Protein AF-A0A6L4A847-F1 (afdb_monomer)

Sequence (66 aa):
MNPIGVSIVPYTPTQYRMVLQFCAQQFRTHHHLDWRQINEWLRDEYHRTVLAYRHKELMGVLSVSA

Radius of gyration: 12.47 Å; Cα contacts (8 Å, |Δi|>4): 64; chains: 1; bounding box: 30×20×36 Å

Structure (mmCIF, N/CA/C/O backbone):
data_AF-A0A6L4A847-F1
#
_entry.id   AF-A0A6L4A847-F1
#
loop_
_atom_site.group_PDB
_atom_site.id
_atom_site.type_symbol
_atom_site.label_atom_id
_atom_site.label_alt_id
_atom_site.label_comp_id
_atom_site.label_asym_id
_atom_site.label_entity_id
_atom_site.label_seq_id
_atom_site.pdbx_PDB_ins_code
_atom_site.Cartn_x
_atom_site.Cartn_y
_atom_site.Cartn_z
_atom_site.occupancy
_atom_site.B_iso_or_equiv
_atom_site.auth_seq_id
_atom_site.auth_comp_id
_atom_site.auth_asym_id
_atom_site.auth_atom_id
_atom_site.pdbx_PDB_model_num
ATOM 1 N N . MET A 1 1 ? -17.351 -10.980 23.991 1.00 42.25 1 MET A N 1
ATOM 2 C CA . MET A 1 1 ? -16.002 -10.853 23.400 1.00 42.25 1 MET A CA 1
ATOM 3 C C . MET A 1 1 ? -16.190 -10.383 21.970 1.00 42.25 1 MET A C 1
ATOM 5 O O . MET A 1 1 ? -16.802 -11.115 21.207 1.00 42.25 1 MET A O 1
ATOM 9 N N . ASN A 1 2 ? -15.778 -9.161 21.624 1.00 46.47 2 ASN A N 1
ATOM 10 C CA . ASN A 1 2 ? -15.769 -8.751 20.216 1.00 46.47 2 ASN A CA 1
ATOM 11 C C . ASN A 1 2 ? -14.664 -9.552 19.520 1.00 46.47 2 ASN A C 1
ATOM 13 O O . ASN A 1 2 ? -13.535 -9.526 20.020 1.00 46.47 2 ASN A O 1
ATOM 17 N N . PRO A 1 3 ? -14.941 -10.286 18.431 1.00 54.38 3 PRO A N 1
ATOM 18 C CA . PRO A 1 3 ? -13.873 -10.928 17.688 1.00 54.38 3 PRO A CA 1
ATOM 19 C C . PRO A 1 3 ? -12.914 -9.828 17.229 1.00 54.38 3 PRO A C 1
ATOM 21 O O . PRO A 1 3 ? -13.342 -8.819 16.666 1.00 54.38 3 PRO A O 1
ATOM 24 N N . ILE A 1 4 ? -11.624 -10.000 17.517 1.00 66.88 4 ILE A N 1
ATOM 25 C CA . ILE A 1 4 ? -10.552 -9.134 17.019 1.00 66.88 4 ILE A CA 1
ATOM 26 C C . ILE A 1 4 ? -10.435 -9.427 15.519 1.00 66.88 4 ILE A C 1
ATOM 28 O O . ILE A 1 4 ? -9.570 -10.178 15.077 1.00 66.88 4 ILE A O 1
ATOM 32 N N . GLY A 1 5 ? -11.398 -8.934 14.746 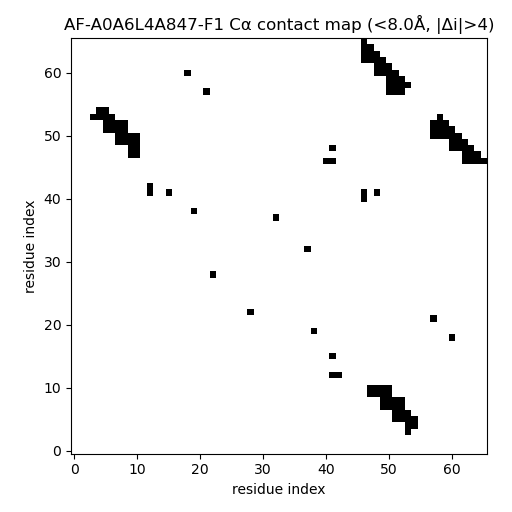1.00 84.31 5 GLY A N 1
ATOM 33 C CA . GLY A 1 5 ? -11.488 -9.178 13.319 1.00 84.31 5 GLY A CA 1
ATOM 34 C C . GLY A 1 5 ? -10.387 -8.414 12.602 1.00 84.31 5 GLY A C 1
ATOM 35 O O . GLY A 1 5 ? -10.277 -7.194 12.745 1.00 84.31 5 GLY A O 1
ATOM 36 N N . VAL A 1 6 ? -9.580 -9.138 11.835 1.00 90.62 6 VAL A N 1
ATOM 37 C CA . VAL A 1 6 ? -8.736 -8.548 10.800 1.00 90.62 6 VAL A CA 1
ATOM 38 C C . VAL A 1 6 ? -9.552 -8.540 9.513 1.00 90.62 6 VAL A C 1
ATOM 40 O O . VAL A 1 6 ? -10.065 -9.584 9.110 1.00 90.62 6 VAL A O 1
ATOM 43 N N . SER A 1 7 ? -9.695 -7.380 8.880 1.00 93.31 7 SER A N 1
ATOM 44 C CA . SER A 1 7 ? -10.267 -7.272 7.539 1.00 93.31 7 SER A CA 1
ATOM 45 C C . SER A 1 7 ? -9.151 -7.195 6.507 1.00 93.31 7 SER A C 1
ATOM 47 O O . SER A 1 7 ? -8.155 -6.502 6.703 1.00 93.31 7 SER A O 1
ATOM 49 N N . ILE A 1 8 ? -9.318 -7.919 5.403 1.00 94.12 8 ILE A N 1
ATOM 50 C CA . ILE A 1 8 ? -8.411 -7.871 4.257 1.00 94.12 8 ILE A CA 1
ATOM 51 C C . ILE A 1 8 ? -9.167 -7.188 3.127 1.00 94.12 8 ILE A C 1
ATOM 53 O O . ILE A 1 8 ? -10.252 -7.635 2.754 1.00 94.12 8 ILE A O 1
ATOM 57 N N . VAL A 1 9 ? -8.615 -6.096 2.607 1.00 93.88 9 VAL A N 1
ATOM 58 C CA . VAL A 1 9 ? -9.229 -5.319 1.524 1.00 93.88 9 VAL A CA 1
ATOM 59 C C . VAL A 1 9 ? -8.249 -5.153 0.364 1.00 93.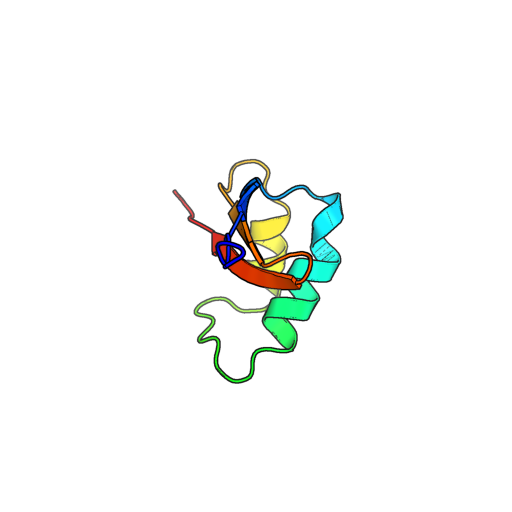88 9 VAL A C 1
ATOM 61 O O . VAL A 1 9 ? -7.039 -5.076 0.602 1.00 93.88 9 VAL A O 1
ATOM 64 N N . PRO A 1 10 ? -8.732 -5.090 -0.888 1.00 92.88 10 PRO A N 1
ATOM 65 C CA . PRO A 1 10 ? -7.891 -4.713 -2.015 1.00 92.88 10 PRO A CA 1
ATOM 66 C C . PRO A 1 10 ? -7.292 -3.323 -1.799 1.00 92.88 10 PRO A C 1
ATOM 68 O O . PRO A 1 10 ? -7.960 -2.422 -1.285 1.00 92.88 10 PRO A O 1
ATOM 71 N N . TYR A 1 11 ? -6.040 -3.157 -2.207 1.00 92.19 11 TYR A N 1
ATOM 72 C CA . TYR A 1 11 ? -5.413 -1.847 -2.290 1.00 92.19 11 TYR A CA 1
ATOM 73 C C . TYR A 1 11 ? -6.114 -0.972 -3.334 1.00 92.19 11 TYR A C 1
ATOM 75 O O . TYR A 1 11 ? -6.471 -1.437 -4.417 1.00 92.19 11 TYR A O 1
ATOM 83 N N . THR A 1 12 ? -6.252 0.315 -3.027 1.00 90.69 12 THR A N 1
ATOM 84 C CA . THR A 1 12 ? -6.659 1.346 -3.982 1.00 90.69 12 THR A CA 1
ATOM 85 C C . THR A 1 12 ? -5.601 2.448 -4.066 1.00 90.69 12 THR A C 1
ATOM 87 O O . THR A 1 12 ? -5.001 2.795 -3.045 1.00 90.69 12 THR A O 1
ATOM 90 N N . PRO A 1 13 ? -5.419 3.109 -5.226 1.00 88.62 13 PRO A N 1
ATOM 91 C CA . PRO A 1 13 ? -4.445 4.199 -5.367 1.00 88.62 13 PRO A CA 1
ATOM 92 C C . PRO A 1 13 ? -4.606 5.334 -4.341 1.00 88.62 13 PRO A C 1
ATOM 94 O O . PRO A 1 13 ? -3.633 5.962 -3.924 1.00 88.62 13 PRO A O 1
ATOM 97 N N . THR A 1 14 ? -5.826 5.570 -3.848 1.00 91.12 14 THR A N 1
ATOM 98 C CA . THR A 1 14 ? -6.112 6.551 -2.784 1.00 91.12 14 THR A CA 1
ATOM 99 C C . THR A 1 14 ? -5.415 6.238 -1.452 1.00 91.12 14 THR A C 1
ATOM 101 O O . THR A 1 14 ? -5.183 7.144 -0.653 1.00 91.12 14 THR A O 1
ATOM 104 N N . GLN A 1 15 ? -5.031 4.981 -1.216 1.00 91.50 15 GLN A N 1
ATOM 105 C CA . GLN A 1 15 ? -4.347 4.510 -0.009 1.00 91.50 15 GLN A CA 1
ATOM 106 C C . GLN A 1 15 ? -2.814 4.591 -0.112 1.00 91.50 15 GLN A C 1
ATOM 108 O O . GLN A 1 15 ? -2.120 4.307 0.864 1.00 91.50 15 GLN A O 1
ATOM 113 N N . TYR A 1 16 ? -2.272 5.016 -1.260 1.00 89.62 16 TYR A N 1
ATOM 114 C CA . TYR A 1 16 ? -0.833 5.082 -1.548 1.00 89.62 16 TYR A CA 1
ATOM 115 C C . TYR A 1 16 ? -0.005 5.719 -0.421 1.00 89.62 16 TYR A C 1
ATOM 117 O O . TYR A 1 16 ? 0.933 5.108 0.086 1.00 89.62 16 TYR A O 1
ATOM 125 N N . ARG A 1 17 ? -0.376 6.927 0.030 1.00 89.44 17 ARG A N 1
ATOM 126 C CA . ARG A 1 17 ? 0.386 7.654 1.066 1.00 89.44 17 ARG A CA 1
ATOM 127 C C . ARG A 1 17 ? 0.418 6.915 2.403 1.00 89.44 17 ARG A C 1
ATOM 129 O O . ARG A 1 17 ? 1.436 6.940 3.085 1.00 89.44 17 ARG A O 1
ATOM 136 N N . MET A 1 18 ? -0.680 6.256 2.761 1.00 91.19 18 MET A N 1
ATOM 137 C CA . MET A 1 18 ? -0.790 5.497 4.004 1.00 91.19 18 MET A CA 1
ATOM 138 C C . MET A 1 18 ? 0.095 4.245 3.965 1.00 91.19 18 MET A C 1
ATOM 140 O O . MET A 1 18 ? 0.793 3.974 4.936 1.00 91.19 18 MET A O 1
ATOM 144 N N . VAL A 1 19 ? 0.118 3.516 2.843 1.00 89.88 19 VAL A N 1
ATOM 145 C CA . VAL A 1 19 ? 0.998 2.347 2.657 1.00 89.88 19 VAL A CA 1
ATOM 146 C C . VAL A 1 19 ? 2.469 2.754 2.720 1.00 89.88 19 VAL A C 1
ATOM 148 O O . VAL A 1 19 ? 3.253 2.143 3.439 1.00 89.88 19 VAL A O 1
ATOM 151 N N . LEU A 1 20 ? 2.831 3.835 2.030 1.00 87.38 20 LEU A N 1
ATOM 152 C CA . LEU A 1 20 ? 4.176 4.401 2.076 1.00 87.38 20 LEU A CA 1
ATOM 153 C C . LEU A 1 20 ? 4.609 4.776 3.499 1.00 87.38 20 LEU A C 1
ATOM 155 O O . LEU A 1 20 ? 5.711 4.433 3.925 1.00 87.38 20 LEU A O 1
ATOM 159 N N . GLN A 1 21 ? 3.734 5.447 4.248 1.00 87.75 21 GLN A N 1
ATOM 160 C CA . GLN A 1 21 ? 3.996 5.793 5.641 1.00 87.75 21 GLN A CA 1
ATOM 161 C C . GLN A 1 21 ? 4.159 4.542 6.515 1.00 87.75 21 GLN A C 1
ATOM 163 O O . GLN A 1 21 ? 5.076 4.490 7.330 1.00 87.75 21 GLN A O 1
ATOM 168 N N . PHE A 1 22 ? 3.324 3.520 6.315 1.00 87.75 22 PHE A N 1
ATOM 169 C CA . PHE A 1 22 ? 3.433 2.243 7.020 1.00 87.75 22 PHE A CA 1
ATOM 170 C C . PHE A 1 22 ? 4.779 1.555 6.756 1.00 87.75 22 PHE A C 1
ATOM 172 O O . PHE A 1 22 ? 5.458 1.160 7.704 1.00 87.75 22 PHE A O 1
ATOM 179 N N . CYS A 1 23 ? 5.218 1.489 5.494 1.00 83.69 23 CYS A N 1
ATOM 180 C CA . CYS A 1 23 ? 6.521 0.926 5.130 1.00 83.69 23 CYS A CA 1
ATOM 181 C C . CYS A 1 23 ? 7.697 1.706 5.739 1.00 83.69 23 CYS A C 1
ATOM 183 O O . CYS A 1 23 ? 8.707 1.097 6.083 1.00 83.69 23 CYS A O 1
ATOM 185 N N . ALA A 1 24 ? 7.564 3.029 5.891 1.00 81.88 24 ALA A N 1
ATOM 186 C CA . ALA A 1 24 ? 8.594 3.889 6.472 1.00 81.88 24 ALA A CA 1
ATOM 187 C C . ALA A 1 24 ? 8.665 3.822 8.012 1.00 81.88 24 ALA A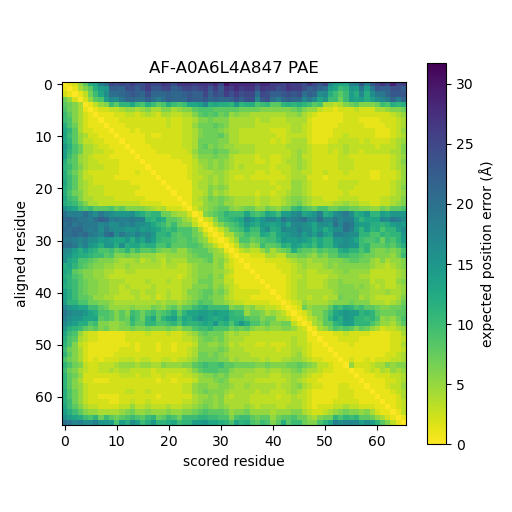 C 1
ATOM 189 O O . ALA A 1 24 ? 9.731 4.032 8.585 1.00 81.88 24 ALA A O 1
ATOM 190 N N . GLN A 1 25 ? 7.544 3.559 8.693 1.00 80.44 25 GLN A N 1
ATOM 191 C CA . GLN A 1 25 ? 7.453 3.555 10.163 1.00 80.44 25 GLN A CA 1
ATOM 192 C C . GLN A 1 25 ? 7.846 2.218 10.805 1.00 80.44 25 GLN A C 1
ATOM 194 O O . GLN A 1 25 ? 8.170 2.167 11.994 1.00 80.44 25 GLN A O 1
ATOM 199 N N . GLN A 1 26 ? 7.804 1.123 10.051 1.00 67.75 26 GLN A N 1
ATOM 200 C CA . GLN A 1 26 ? 8.108 -0.201 10.576 1.00 67.75 26 GLN A CA 1
ATOM 201 C C . GLN A 1 26 ? 9.628 -0.437 10.607 1.00 67.75 26 GLN A C 1
ATOM 203 O O . GLN A 1 26 ? 10.239 -0.900 9.652 1.00 67.75 26 GLN A O 1
ATOM 208 N N . PHE A 1 27 ? 10.250 -0.211 11.768 1.00 54.81 27 PHE A N 1
ATOM 209 C CA . PHE A 1 27 ? 11.667 -0.536 12.031 1.00 54.81 27 PHE A CA 1
ATOM 210 C C . PHE A 1 27 ? 12.003 -2.041 11.939 1.00 54.81 27 PHE A C 1
AT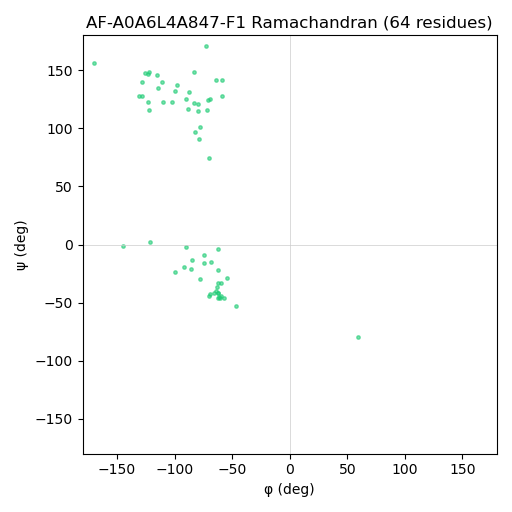OM 212 O O . PHE A 1 27 ? 13.155 -2.431 12.118 1.00 54.81 27 PHE A O 1
ATOM 219 N N . ARG A 1 28 ? 11.002 -2.901 11.709 1.00 54.22 28 ARG A N 1
ATOM 220 C CA . ARG A 1 28 ? 11.132 -4.366 11.641 1.00 54.22 28 ARG A CA 1
ATOM 221 C C . ARG A 1 28 ? 10.685 -4.967 10.309 1.00 54.22 28 ARG A C 1
ATOM 223 O O . ARG A 1 28 ? 10.711 -6.187 10.168 1.00 54.22 28 ARG A O 1
ATOM 230 N N . THR A 1 29 ? 10.271 -4.156 9.338 1.00 59.94 29 THR A N 1
ATOM 231 C CA . THR A 1 29 ? 10.000 -4.657 7.987 1.00 59.94 29 THR A CA 1
ATOM 232 C C . THR A 1 29 ? 11.311 -4.811 7.234 1.00 59.94 29 THR A C 1
ATOM 234 O O . THR A 1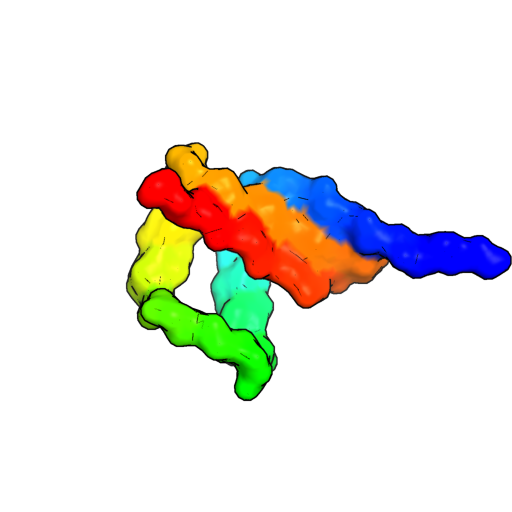 29 ? 12.006 -3.833 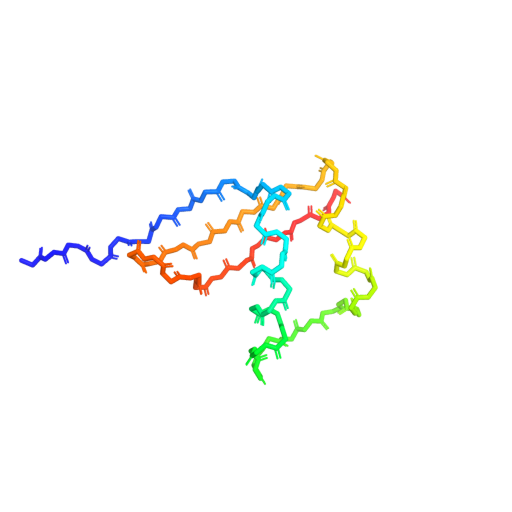6.966 1.00 59.94 29 THR A O 1
ATOM 237 N N . HIS A 1 30 ? 11.649 -6.053 6.901 1.00 60.97 30 HIS A N 1
ATOM 238 C CA . HIS A 1 30 ? 12.700 -6.343 5.940 1.00 60.97 30 HIS A CA 1
ATOM 239 C C . HIS A 1 30 ? 12.131 -6.108 4.540 1.00 60.97 30 HIS A C 1
ATOM 241 O O . HIS A 1 30 ? 11.364 -6.923 4.028 1.00 60.97 30 HIS A O 1
ATOM 247 N N . HIS A 1 31 ? 12.455 -4.961 3.950 1.00 63.50 31 HIS A N 1
ATOM 248 C CA . HIS A 1 31 ? 12.096 -4.664 2.569 1.00 63.50 31 HIS A CA 1
ATOM 249 C C . HIS A 1 31 ? 13.207 -5.191 1.663 1.00 63.50 31 HIS A C 1
ATOM 251 O O . HIS A 1 31 ? 14.338 -4.717 1.731 1.00 63.50 31 HIS A O 1
ATOM 257 N N . HIS A 1 32 ? 12.892 -6.160 0.804 1.00 70.81 32 HIS A N 1
ATOM 258 C CA . HIS A 1 32 ? 13.791 -6.556 -0.291 1.00 70.81 32 HIS A CA 1
ATOM 259 C C . HIS A 1 32 ? 13.814 -5.528 -1.430 1.00 70.81 32 HIS A C 1
ATOM 261 O O . HIS A 1 32 ? 14.617 -5.644 -2.351 1.00 70.81 32 HIS A O 1
ATOM 267 N N . LEU A 1 33 ? 12.915 -4.547 -1.362 1.00 72.25 33 LEU A N 1
ATOM 268 C CA . LEU A 1 33 ? 12.751 -3.484 -2.333 1.00 72.25 33 LEU A CA 1
ATOM 269 C C . LEU A 1 33 ? 13.184 -2.158 -1.730 1.00 72.25 33 LEU A C 1
ATOM 271 O O . LEU A 1 33 ? 12.873 -1.856 -0.574 1.00 72.25 33 LEU A O 1
ATOM 275 N N . ASP A 1 34 ? 13.855 -1.345 -2.535 1.00 79.38 34 ASP A N 1
ATOM 276 C CA . ASP A 1 34 ? 14.070 0.049 -2.189 1.00 79.38 34 ASP A CA 1
ATOM 277 C C . ASP A 1 34 ? 12.770 0.869 -2.324 1.00 79.38 34 ASP A C 1
ATOM 279 O O . ASP A 1 34 ? 11.740 0.422 -2.837 1.00 79.38 34 ASP A O 1
ATOM 283 N N . TRP A 1 35 ? 12.809 2.113 -1.846 1.00 79.44 35 TRP A N 1
ATOM 284 C CA . TRP A 1 35 ? 11.648 3.003 -1.877 1.00 79.44 35 TRP A CA 1
ATOM 285 C C . TRP A 1 35 ? 11.113 3.276 -3.287 1.00 79.44 35 TRP A C 1
ATOM 287 O O . TRP A 1 35 ? 9.909 3.471 -3.475 1.00 79.44 35 TRP A O 1
ATOM 297 N N . ARG A 1 36 ? 12.000 3.313 -4.286 1.00 82.94 36 ARG A N 1
ATOM 298 C CA . ARG A 1 36 ? 11.620 3.559 -5.674 1.00 82.94 36 ARG A CA 1
ATOM 299 C C . ARG A 1 36 ? 10.854 2.360 -6.220 1.00 82.94 36 ARG A C 1
ATOM 301 O O . ARG A 1 36 ? 9.798 2.559 -6.809 1.00 82.94 36 ARG A O 1
ATOM 308 N N . GLN A 1 37 ? 11.333 1.152 -5.958 1.00 83.25 37 GLN A N 1
ATOM 309 C CA . GLN A 1 37 ? 10.677 -0.088 -6.362 1.00 83.25 37 GLN A CA 1
ATOM 310 C C . GLN A 1 37 ? 9.317 -0.264 -5.675 1.00 83.25 37 GLN A C 1
ATOM 312 O O . GLN A 1 37 ? 8.348 -0.625 -6.334 1.00 83.25 37 GLN A O 1
ATOM 317 N N . ILE A 1 38 ? 9.198 0.078 -4.385 1.00 82.25 38 ILE A N 1
ATOM 318 C CA . ILE A 1 38 ? 7.899 0.098 -3.682 1.00 82.25 38 ILE A CA 1
ATOM 319 C C . ILE A 1 38 ? 6.930 1.076 -4.362 1.00 82.25 38 ILE A C 1
ATOM 321 O O . ILE A 1 38 ? 5.758 0.764 -4.562 1.00 82.25 38 ILE A O 1
ATOM 325 N N . ASN A 1 39 ? 7.405 2.268 -4.726 1.00 84.06 39 ASN A N 1
ATOM 326 C CA . ASN A 1 39 ? 6.588 3.268 -5.407 1.00 84.06 39 ASN A CA 1
ATOM 327 C C . ASN A 1 39 ? 6.155 2.808 -6.811 1.00 84.06 39 ASN A C 1
ATOM 329 O O . ASN A 1 39 ? 5.002 3.003 -7.183 1.00 84.06 39 ASN A O 1
ATOM 333 N N . GLU A 1 40 ? 7.050 2.181 -7.574 1.00 84.25 40 GLU A N 1
ATOM 334 C CA . GLU A 1 40 ? 6.726 1.582 -8.874 1.00 84.25 40 GLU A CA 1
ATOM 335 C C . GLU A 1 40 ? 5.669 0.476 -8.710 1.00 84.25 40 GLU A C 1
ATOM 337 O O . GLU A 1 40 ? 4.649 0.506 -9.396 1.00 84.25 40 GLU A O 1
ATOM 342 N N . TRP A 1 41 ? 5.827 -0.403 -7.715 1.00 83.62 41 TRP A N 1
ATOM 343 C CA . TRP A 1 41 ? 4.872 -1.477 -7.434 1.00 83.62 41 TRP A CA 1
ATOM 344 C C . TRP A 1 41 ? 3.475 -0.987 -7.056 1.00 83.62 41 TRP A C 1
ATOM 346 O O . TRP A 1 41 ? 2.479 -1.548 -7.498 1.00 83.62 41 TRP A O 1
ATOM 356 N N . LEU A 1 42 ? 3.377 0.063 -6.240 1.00 82.81 42 LEU A N 1
ATOM 357 C CA . LEU A 1 42 ? 2.078 0.599 -5.821 1.00 82.81 42 LEU A CA 1
ATOM 358 C C . LEU A 1 42 ? 1.364 1.393 -6.923 1.00 82.81 42 LEU A C 1
ATOM 360 O O . LEU A 1 42 ? 0.176 1.676 -6.791 1.00 82.81 42 LEU A O 1
ATOM 364 N N . ARG A 1 43 ? 2.075 1.795 -7.981 1.00 82.81 43 ARG A N 1
ATOM 365 C CA . ARG A 1 43 ? 1.496 2.514 -9.126 1.00 82.81 43 ARG A CA 1
ATOM 366 C C . ARG A 1 43 ? 1.037 1.593 -10.244 1.00 82.81 43 ARG A C 1
ATOM 368 O O . ARG A 1 43 ? 0.259 2.037 -11.082 1.00 82.81 43 ARG A O 1
ATOM 375 N N . ASP A 1 44 ? 1.536 0.367 -10.277 1.00 79.81 44 ASP A N 1
ATOM 376 C CA . ASP A 1 44 ? 1.164 -0.601 -11.292 1.00 79.81 44 ASP A CA 1
ATOM 377 C C . ASP A 1 44 ? -0.198 -1.234 -10.958 1.00 79.81 44 ASP A C 1
ATOM 379 O O . ASP A 1 44 ? -0.385 -1.863 -9.913 1.00 79.81 44 ASP A O 1
ATOM 383 N N . GLU A 1 45 ? -1.160 -1.074 -11.866 1.00 68.62 45 GLU A N 1
ATOM 384 C CA . GLU A 1 45 ? -2.510 -1.634 -11.748 1.00 68.62 45 GLU A CA 1
ATOM 385 C C . GLU A 1 45 ? -2.530 -3.169 -11.856 1.00 68.62 45 GLU A C 1
ATOM 387 O O . GLU A 1 45 ? -3.516 -3.805 -11.471 1.00 68.62 45 GLU A O 1
ATOM 392 N N . TYR A 1 46 ? -1.446 -3.785 -12.340 1.00 67.31 46 TYR A N 1
ATOM 393 C CA . TYR A 1 46 ? -1.328 -5.236 -12.475 1.00 67.31 46 TYR A CA 1
ATOM 394 C C . TYR A 1 46 ? -0.859 -5.933 -11.189 1.00 67.31 46 TYR A C 1
ATOM 396 O O . TYR A 1 46 ? -1.003 -7.156 -11.069 1.00 67.31 46 TYR A O 1
ATOM 404 N N . HIS A 1 47 ? -0.348 -5.194 -10.199 1.00 70.94 47 HIS A N 1
ATOM 405 C CA . HIS A 1 47 ? 0.091 -5.785 -8.937 1.00 70.94 47 HIS A CA 1
ATOM 406 C C . HIS A 1 47 ? -1.070 -5.996 -7.965 1.00 70.94 47 HIS A C 1
ATOM 408 O O . HIS A 1 47 ? -1.762 -5.073 -7.529 1.00 70.94 47 HIS A O 1
ATOM 414 N N . ARG A 1 48 ? -1.256 -7.255 -7.557 1.00 84.31 48 ARG A N 1
ATOM 415 C CA . ARG A 1 48 ? -2.269 -7.631 -6.567 1.00 84.31 48 ARG A CA 1
ATOM 416 C C . ARG A 1 48 ? -1.759 -7.296 -5.173 1.00 84.31 48 ARG A C 1
ATOM 418 O O . ARG A 1 48 ? -1.114 -8.114 -4.521 1.00 84.31 48 ARG A O 1
ATOM 425 N N . THR A 1 49 ? -2.068 -6.086 -4.724 1.00 88.69 49 THR A N 1
ATOM 426 C CA . THR A 1 49 ? -1.783 -5.642 -3.358 1.00 88.69 49 THR A CA 1
ATOM 427 C C . THR A 1 49 ? -3.041 -5.744 -2.498 1.00 88.69 49 THR A C 1
ATOM 429 O O . THR A 1 49 ? -4.120 -5.295 -2.890 1.00 88.69 49 THR A O 1
ATOM 432 N N . VAL A 1 50 ? -2.908 -6.327 -1.307 1.00 92.75 50 VAL A N 1
ATOM 433 C CA . VAL A 1 50 ? -3.964 -6.382 -0.289 1.00 92.75 50 VAL A CA 1
ATOM 434 C C . VAL A 1 50 ? -3.482 -5.763 1.015 1.00 92.75 50 VAL A C 1
ATOM 436 O O . VAL A 1 50 ? -2.306 -5.847 1.379 1.00 92.75 50 VAL A O 1
ATOM 439 N N . LEU A 1 51 ? -4.413 -5.134 1.725 1.00 93.31 51 LEU A N 1
ATOM 440 C CA . LEU A 1 51 ? -4.172 -4.443 2.983 1.00 93.31 51 LEU A CA 1
ATOM 441 C C . LEU A 1 51 ? -4.917 -5.149 4.111 1.00 93.31 51 LEU A C 1
ATOM 443 O O . LEU A 1 51 ? -6.098 -5.468 3.970 1.00 93.31 51 LEU A O 1
ATOM 447 N N . ALA A 1 52 ? -4.239 -5.358 5.237 1.00 94.31 52 ALA A N 1
ATOM 448 C CA . ALA A 1 52 ? -4.829 -5.925 6.441 1.00 94.31 52 ALA A CA 1
ATOM 449 C C . ALA A 1 52 ? -5.111 -4.818 7.462 1.00 94.31 52 ALA A C 1
ATOM 451 O O . ALA A 1 52 ? -4.192 -4.121 7.894 1.00 94.3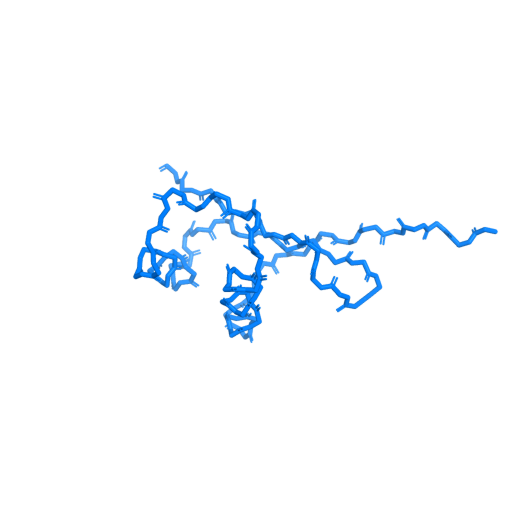1 52 ALA A O 1
ATOM 452 N N . TYR A 1 53 ? -6.365 -4.683 7.886 1.00 93.75 53 TYR A N 1
ATOM 453 C CA . TYR A 1 53 ? -6.789 -3.720 8.895 1.00 93.75 53 TYR A CA 1
ATOM 454 C C . TYR A 1 53 ? -7.295 -4.409 10.152 1.00 93.75 53 TYR A C 1
ATOM 456 O O . TYR A 1 53 ? -7.965 -5.438 10.092 1.00 93.75 53 TYR A O 1
ATOM 464 N N . ARG A 1 54 ? -7.048 -3.788 11.304 1.00 93.19 54 ARG A N 1
ATOM 465 C CA . ARG A 1 54 ? -7.705 -4.137 12.566 1.00 93.19 54 ARG A CA 1
ATOM 466 C C . ARG A 1 54 ? -8.409 -2.901 13.103 1.00 93.19 54 ARG A C 1
ATOM 468 O O . ARG A 1 54 ? -7.769 -1.903 13.428 1.00 93.19 54 ARG A O 1
ATOM 475 N N . HIS A 1 55 ? -9.736 -2.966 13.183 1.00 88.25 55 HIS A N 1
ATOM 476 C CA . HIS A 1 55 ? -10.622 -1.812 13.386 1.00 88.25 55 HIS A CA 1
ATOM 477 C C . HIS A 1 55 ? -10.477 -0.756 12.274 1.00 88.25 55 HIS A C 1
ATOM 479 O O . HIS A 1 55 ? -11.299 -0.711 11.365 1.00 88.25 55 HIS A O 1
ATOM 485 N N . LYS A 1 56 ? -9.440 0.086 12.337 1.00 88.56 56 LYS A N 1
ATOM 486 C CA . LYS A 1 56 ? -9.109 1.137 11.353 1.00 88.56 56 LYS A CA 1
ATOM 487 C C . LYS A 1 56 ? -7.600 1.332 11.173 1.00 88.56 56 LYS A C 1
ATOM 489 O O . LYS A 1 56 ? -7.176 2.178 10.393 1.00 88.56 56 LYS A O 1
ATOM 494 N N . GLU A 1 57 ? -6.797 0.574 11.910 1.00 90.69 57 GLU A N 1
ATOM 495 C CA . GLU A 1 57 ? -5.344 0.636 11.856 1.00 90.69 57 GLU A CA 1
ATOM 496 C C . GLU A 1 57 ? -4.846 -0.309 10.763 1.00 90.69 57 GLU A C 1
ATOM 498 O O . GLU A 1 57 ? -5.278 -1.465 10.708 1.00 90.69 57 GLU A O 1
ATOM 503 N N . LEU A 1 58 ? -3.966 0.187 9.89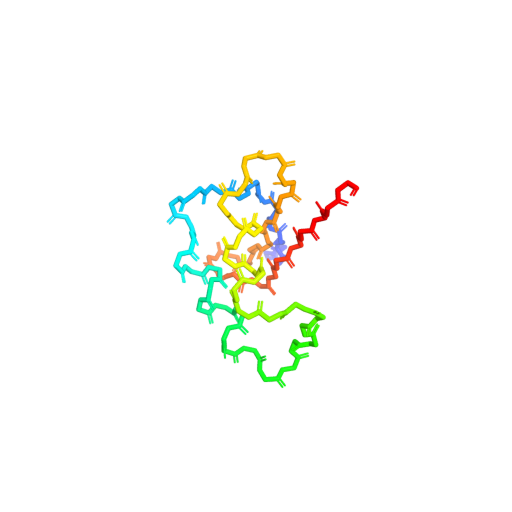2 1.00 91.94 58 LEU A N 1
ATOM 504 C CA . LEU A 1 58 ? -3.272 -0.646 8.916 1.00 91.94 58 LEU A CA 1
ATOM 505 C C . LEU A 1 58 ? -2.238 -1.497 9.659 1.00 91.94 58 LEU A C 1
ATOM 507 O O . LEU A 1 58 ? -1.292 -0.968 10.237 1.00 91.94 58 LEU A O 1
ATOM 511 N N . MET A 1 59 ? -2.430 -2.812 9.634 1.00 91.88 59 MET A N 1
ATOM 512 C CA . MET A 1 59 ? -1.586 -3.783 10.334 1.00 91.88 59 MET A CA 1
ATOM 513 C C . MET A 1 59 ? -0.561 -4.444 9.415 1.00 91.88 59 MET A C 1
ATOM 515 O O . MET A 1 59 ? 0.442 -4.965 9.895 1.00 91.88 59 MET A O 1
ATOM 519 N N . GLY A 1 60 ? -0.824 -4.475 8.107 1.00 90.44 60 GLY A N 1
ATOM 520 C CA . GLY A 1 60 ? 0.026 -5.176 7.157 1.00 90.44 60 GLY A CA 1
ATOM 521 C C . GLY A 1 60 ? -0.319 -4.875 5.708 1.00 90.44 60 GLY A C 1
ATOM 522 O O . GLY A 1 60 ? -1.445 -4.506 5.372 1.00 90.44 60 GLY A O 1
ATOM 523 N N . VAL A 1 61 ? 0.683 -5.064 4.859 1.00 90.31 61 VAL A N 1
ATOM 524 C CA . VAL A 1 61 ? 0.615 -4.894 3.410 1.00 90.31 61 VAL A CA 1
ATOM 525 C C . VAL A 1 61 ? 1.224 -6.150 2.804 1.00 90.31 61 VAL A C 1
ATOM 527 O O . VAL A 1 61 ? 2.328 -6.536 3.185 1.00 90.31 61 VAL A O 1
ATOM 530 N N . LEU A 1 62 ? 0.509 -6.790 1.883 1.00 88.88 62 LEU A N 1
ATOM 531 C CA . LEU A 1 62 ? 1.030 -7.898 1.089 1.00 88.88 62 LEU A CA 1
ATOM 532 C C . LEU A 1 62 ? 0.888 -7.530 -0.383 1.00 88.88 62 LEU A C 1
ATOM 534 O O . LEU A 1 62 ? -0.216 -7.248 -0.846 1.00 88.88 62 LEU A O 1
ATOM 538 N N . SER A 1 63 ? 2.005 -7.538 -1.100 1.00 85.50 63 SER A N 1
ATOM 539 C CA . SER A 1 63 ? 2.057 -7.317 -2.540 1.00 85.50 63 SER A CA 1
ATOM 540 C C . SER A 1 63 ? 2.839 -8.454 -3.183 1.00 85.50 63 SER A C 1
ATOM 542 O O . SER A 1 63 ? 3.824 -8.927 -2.615 1.00 85.50 63 SER A O 1
ATOM 544 N N . VAL A 1 64 ? 2.367 -8.918 -4.335 1.00 81.56 64 VAL A N 1
ATOM 545 C CA . VAL A 1 64 ? 2.994 -9.986 -5.117 1.00 81.56 64 VAL A CA 1
ATOM 546 C C . VAL A 1 64 ? 3.169 -9.515 -6.556 1.00 81.56 64 VAL A C 1
ATOM 548 O O . VAL A 1 64 ? 2.212 -9.061 -7.190 1.00 81.56 64 VAL A O 1
ATOM 551 N N . SER A 1 65 ? 4.393 -9.633 -7.070 1.00 72.38 65 SER A N 1
ATOM 552 C CA . SER A 1 65 ? 4.665 -9.552 -8.504 1.00 72.38 65 SER A CA 1
ATOM 553 C C . SER A 1 65 ? 4.408 -10.913 -9.150 1.00 72.38 65 SER A C 1
ATOM 555 O O . SER A 1 65 ? 4.570 -11.946 -8.497 1.00 72.38 65 SER A O 1
ATOM 557 N N . ALA A 1 66 ? 3.973 -10.900 -10.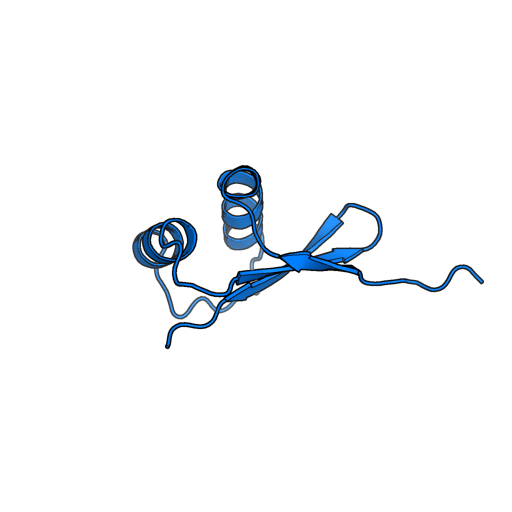410 1.00 61.38 66 ALA A N 1
ATOM 558 C CA . ALA A 1 66 ? 3.893 -12.106 -11.230 1.00 61.38 66 ALA A CA 1
ATOM 559 C C . ALA A 1 66 ? 5.290 -12.645 -11.566 1.00 61.38 66 ALA A C 1
ATOM 561 O O . ALA A 1 66 ? 6.242 -11.827 -11.581 1.00 61.38 66 ALA A O 1
#

Foldseek 3Di:
DPPQDKDKDWDDLVCVVVVLVVVVPDPPDDDPDDPVVSSVQSPDPPKGKMFIDGVHDTPDIDIDDD

pLDDT: mean 81.21, std 12.73, range [42.25, 94.31]

Nearest PDB structures (foldseek):
  4e8o-assembly1_A  TM=6.329E-01  e=3.795E-03  Acinetobacter baumannii
  7n1l-assembly2_E  TM=6.947E-01  e=7.339E-02  Brucella abortus 2308
  7n1l-assembly4_F  TM=7.090E-01  e=9.731E-02  Brucella abortus 2308
  6wqc-assembly1_A  TM=6.452E-01  e=4.927E-01  Legionella hackeliae
  7wx5-assembly1_A  TM=6.337E-01  e=3.988E-01  Legionella pneumophila

Secondary structure (DSSP, 8-state):
----PEEEEE--GGGHHHHHHHHHH-TT---SS-HHHHHHHHH-TTSEEEEEEETTEEEEEEEE--

Mean predicted aligned error: 6.28 Å

Solvent-accessible surface area (backbone atoms only — not comparable to full-atom values): 4267 Å² total; per-residue (Å²): 131,82,78,89,56,71,48,78,42,76,63,55,76,89,47,48,70,59,53,53,49,51,66,72,68,41,94,79,65,84,67,96,56,56,74,63,54,52,52,53,50,70,67,40,88,84,45,62,37,38,33,32,30,46,94,84,46,81,75,47,77,49,73,49,80,134